Protein AF-A0A945W2D5-F1 (afdb_monomer_lite)

Structure (mmCIF, N/CA/C/O backbone):
data_AF-A0A945W2D5-F1
#
_entry.id   AF-A0A945W2D5-F1
#
loop_
_atom_site.group_PDB
_atom_site.id
_atom_site.type_symbol
_atom_site.label_atom_id
_atom_site.label_alt_id
_atom_site.label_comp_id
_atom_site.label_asym_id
_atom_site.label_entity_id
_atom_site.label_seq_id
_atom_site.pdbx_PDB_ins_code
_atom_site.Cartn_x
_atom_site.Cartn_y
_atom_site.Cartn_z
_atom_site.occupancy
_atom_site.B_iso_or_equiv
_atom_site.auth_seq_id
_atom_site.auth_comp_id
_atom_site.auth_asym_id
_atom_site.auth_atom_id
_atom_site.pdbx_PDB_model_num
ATOM 1 N N . MET A 1 1 ? 3.076 21.085 20.078 1.00 43.34 1 MET A N 1
ATOM 2 C CA . MET A 1 1 ? 2.853 20.372 18.804 1.00 43.34 1 MET A CA 1
ATOM 3 C C . MET A 1 1 ? 2.425 18.969 19.189 1.00 43.34 1 MET A C 1
ATOM 5 O O . MET A 1 1 ? 3.083 18.408 20.050 1.00 43.34 1 MET A O 1
ATOM 9 N N . LYS A 1 2 ? 1.285 18.463 18.700 1.00 52.62 2 LYS A N 1
ATOM 10 C CA . LYS A 1 2 ? 1.002 17.026 18.827 1.00 52.62 2 LYS A CA 1
ATOM 11 C C . LYS A 1 2 ? 1.949 16.335 17.852 1.00 52.62 2 LYS A C 1
ATOM 13 O O . LYS A 1 2 ? 1.959 16.720 16.683 1.00 52.62 2 LYS A O 1
ATOM 18 N N . ASP A 1 3 ? 2.776 15.424 18.346 1.00 60.53 3 ASP A N 1
ATOM 19 C CA . ASP A 1 3 ? 3.640 14.625 17.484 1.00 60.53 3 ASP A CA 1
ATOM 20 C C . ASP A 1 3 ? 2.749 13.852 16.511 1.00 60.53 3 ASP A C 1
ATOM 22 O O . ASP A 1 3 ? 1.784 13.202 16.916 1.00 60.53 3 ASP A O 1
ATOM 26 N N . LYS A 1 4 ? 3.014 14.020 15.214 1.00 70.50 4 LYS A N 1
ATOM 27 C CA . LYS A 1 4 ? 2.305 13.304 14.154 1.00 70.50 4 LYS A CA 1
ATOM 28 C C . LYS A 1 4 ? 2.590 11.812 14.330 1.00 70.50 4 LYS A C 1
ATOM 30 O O . LYS A 1 4 ? 3.737 11.443 14.581 1.00 70.50 4 LYS A O 1
ATOM 35 N N . LEU A 1 5 ? 1.565 10.973 14.199 1.00 83.31 5 LEU A N 1
ATOM 36 C CA . LEU A 1 5 ? 1.701 9.521 14.274 1.00 83.31 5 LEU A CA 1
ATOM 37 C C . LEU A 1 5 ? 2.759 9.035 13.267 1.00 83.31 5 LEU A C 1
ATOM 39 O O . LEU A 1 5 ? 2.590 9.195 12.059 1.00 83.31 5 LEU A O 1
ATOM 43 N N . GLY A 1 6 ? 3.870 8.488 13.760 1.00 89.25 6 GLY A N 1
ATOM 44 C CA . GLY A 1 6 ? 4.977 8.033 12.919 1.00 89.25 6 GLY A CA 1
ATOM 45 C C . GLY A 1 6 ? 4.690 6.683 12.264 1.00 89.25 6 GLY A C 1
ATOM 46 O O . GLY A 1 6 ? 4.122 5.805 12.907 1.00 89.25 6 GLY A O 1
ATOM 47 N N . VAL A 1 7 ? 5.138 6.500 11.019 1.00 88.38 7 VAL A N 1
ATOM 48 C CA . VAL A 1 7 ? 4.956 5.253 10.248 1.00 88.38 7 VAL A CA 1
ATOM 49 C C . VAL A 1 7 ? 5.491 4.047 11.025 1.00 88.38 7 VAL A C 1
ATOM 51 O O . VAL A 1 7 ? 4.775 3.076 11.244 1.00 88.38 7 VAL A O 1
ATOM 54 N N . GLU A 1 8 ? 6.709 4.156 11.562 1.00 91.06 8 GLU A N 1
ATOM 55 C CA . GLU A 1 8 ? 7.327 3.107 12.383 1.00 91.06 8 GLU A CA 1
ATOM 56 C C . GLU A 1 8 ? 6.500 2.782 13.638 1.00 91.06 8 GLU A C 1
ATOM 58 O O . GLU A 1 8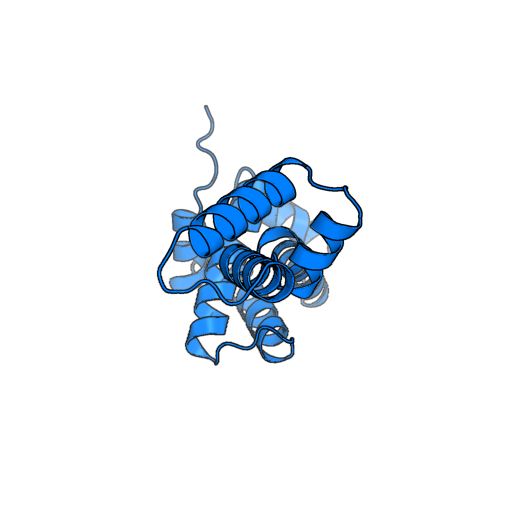 ? 6.405 1.629 14.054 1.00 91.06 8 GLU A O 1
ATOM 63 N N . THR A 1 9 ? 5.845 3.778 14.242 1.00 91.69 9 THR A N 1
ATOM 64 C CA . THR A 1 9 ? 4.939 3.542 15.373 1.00 91.69 9 THR A CA 1
ATOM 65 C C . THR A 1 9 ? 3.769 2.658 14.947 1.00 91.69 9 THR A C 1
ATOM 67 O O . THR A 1 9 ? 3.456 1.702 15.653 1.00 91.69 9 THR A O 1
ATOM 70 N N . VAL A 1 10 ? 3.152 2.929 13.794 1.00 91.88 10 VAL A N 1
ATOM 71 C CA . VAL A 1 10 ? 2.015 2.142 13.288 1.00 91.88 10 VAL A CA 1
ATOM 72 C C . VAL A 1 10 ? 2.446 0.728 12.893 1.00 91.88 10 VAL A C 1
ATOM 74 O O . VAL A 1 10 ? 1.773 -0.232 13.267 1.00 91.88 10 VAL A O 1
ATOM 77 N N . ILE A 1 11 ? 3.601 0.574 12.236 1.00 92.50 11 ILE A N 1
ATOM 78 C CA . ILE A 1 11 ? 4.176 -0.742 11.903 1.00 92.50 11 ILE A CA 1
ATOM 79 C C . ILE A 1 11 ? 4.372 -1.585 13.166 1.00 92.50 11 ILE A C 1
ATOM 81 O O . ILE A 1 11 ? 3.997 -2.758 13.195 1.00 92.50 11 ILE A O 1
ATOM 85 N N . ASN A 1 12 ? 4.907 -0.992 14.235 1.00 92.94 12 ASN A N 1
ATOM 86 C CA . ASN A 1 12 ? 5.082 -1.700 15.501 1.00 92.94 12 ASN A CA 1
ATOM 87 C C . ASN A 1 12 ? 3.738 -2.138 16.106 1.00 92.94 12 ASN A C 1
ATOM 89 O O . ASN A 1 12 ? 3.626 -3.284 16.542 1.00 92.94 12 ASN A O 1
ATOM 93 N N . HIS A 1 13 ? 2.694 -1.301 16.037 1.00 91.44 13 HIS A N 1
ATOM 94 C CA . HIS A 1 13 ? 1.352 -1.688 16.496 1.00 91.44 13 HIS A CA 1
ATOM 95 C C . HIS A 1 13 ? 0.770 -2.860 15.683 1.00 91.44 13 HIS A C 1
ATOM 97 O O . HIS A 1 13 ? 0.123 -3.740 16.257 1.00 91.44 13 HIS A O 1
ATOM 103 N N . ILE A 1 14 ? 1.032 -2.911 14.370 1.00 92.31 14 ILE A N 1
ATOM 104 C CA . ILE A 1 14 ? 0.622 -4.016 13.486 1.00 92.31 14 ILE A CA 1
ATOM 105 C C . ILE A 1 14 ? 1.359 -5.313 13.849 1.00 92.31 14 ILE A C 1
ATOM 107 O O . ILE A 1 14 ? 0.728 -6.355 14.058 1.00 92.31 14 ILE A O 1
ATOM 111 N N . ARG A 1 15 ? 2.695 -5.265 13.928 1.00 91.69 15 ARG A N 1
ATOM 112 C CA . ARG A 1 15 ? 3.553 -6.449 14.115 1.00 91.69 15 ARG A CA 1
ATOM 113 C C . ARG A 1 15 ? 3.433 -7.056 15.506 1.00 91.69 15 ARG A C 1
ATOM 115 O O . ARG A 1 15 ? 3.373 -8.279 15.629 1.00 91.69 15 ARG A O 1
ATOM 122 N N . ASN A 1 16 ? 3.345 -6.215 16.533 1.00 90.25 16 ASN A N 1
ATOM 123 C CA . ASN A 1 16 ? 3.172 -6.657 17.917 1.00 90.25 16 ASN A CA 1
ATOM 124 C C . ASN A 1 16 ? 1.714 -6.995 18.252 1.00 90.25 16 ASN A C 1
ATOM 126 O O . ASN A 1 16 ? 1.442 -7.482 19.349 1.00 90.25 16 ASN A O 1
ATOM 130 N N . VAL A 1 17 ? 0.782 -6.765 17.316 1.00 85.12 17 VAL A N 1
ATOM 131 C CA . VAL A 1 17 ? -0.660 -6.984 17.512 1.00 85.12 17 VAL A CA 1
ATOM 132 C C . VAL A 1 17 ? -1.180 -6.193 18.723 1.00 85.12 17 VAL A C 1
ATOM 134 O O . VAL A 1 17 ? -2.055 -6.640 19.462 1.00 85.12 17 VAL A O 1
ATOM 137 N N . GLU A 1 18 ? -0.619 -5.000 18.939 1.00 85.19 18 GLU A N 1
ATOM 138 C CA . GLU A 1 18 ? -1.056 -4.067 19.987 1.00 85.19 18 GLU A CA 1
ATOM 139 C C . GLU A 1 18 ? -2.418 -3.454 19.635 1.00 85.19 18 GLU A C 1
ATOM 141 O O . GLU A 1 18 ? -3.176 -3.057 20.519 1.00 85.19 18 GLU A O 1
ATOM 146 N N . ASP A 1 19 ? -2.753 -3.448 18.342 1.00 83.31 19 ASP A N 1
ATOM 147 C CA . ASP A 1 19 ? -4.036 -3.018 17.813 1.00 83.31 19 ASP A CA 1
ATOM 148 C C . ASP A 1 19 ? -4.754 -4.169 17.093 1.00 83.31 19 ASP A C 1
ATOM 150 O O . ASP A 1 19 ? -4.310 -4.686 16.063 1.00 83.31 19 ASP A O 1
ATOM 154 N N . VAL A 1 20 ? -5.911 -4.551 17.635 1.00 84.75 20 VAL A N 1
ATOM 155 C CA . VAL A 1 20 ? -6.726 -5.667 17.135 1.00 84.75 20 VAL A CA 1
ATOM 156 C C . VAL A 1 20 ? -7.396 -5.389 15.787 1.00 84.75 20 VAL A C 1
ATOM 158 O O . VAL A 1 20 ? -7.916 -6.316 15.170 1.00 84.75 20 VAL A O 1
ATOM 161 N N . THR A 1 21 ? -7.405 -4.137 15.326 1.00 88.94 21 THR A N 1
ATOM 162 C CA . THR A 1 21 ? -8.038 -3.717 14.067 1.00 88.94 21 THR A CA 1
ATOM 163 C C . THR A 1 21 ? -7.030 -3.566 12.932 1.00 88.94 21 THR A C 1
ATOM 165 O O . THR A 1 21 ? -7.329 -3.938 11.796 1.00 88.94 21 THR A O 1
ATOM 168 N N . LEU A 1 22 ? -5.810 -3.111 13.238 1.00 91.81 22 LEU A N 1
ATOM 169 C CA . LEU A 1 22 ? -4.777 -2.863 12.230 1.00 91.81 22 LEU A CA 1
ATOM 170 C C . LEU A 1 22 ? -4.280 -4.142 11.563 1.00 91.81 22 LEU A C 1
ATOM 172 O O . LEU A 1 22 ? -4.105 -4.169 10.343 1.00 91.81 22 LEU A O 1
ATOM 176 N N . LYS A 1 23 ? -4.078 -5.215 12.335 1.00 92.75 23 LYS A N 1
ATOM 177 C CA . LYS A 1 23 ? -3.580 -6.475 11.776 1.00 92.75 23 LYS A CA 1
ATOM 178 C C . LYS A 1 23 ? -4.565 -7.098 10.769 1.00 92.75 23 LYS A C 1
ATOM 180 O O . LYS A 1 23 ? -4.143 -7.343 9.643 1.00 92.75 23 LYS A O 1
ATOM 185 N N . PRO A 1 24 ? -5.869 -7.255 11.075 1.00 93.19 24 PRO A N 1
ATOM 186 C CA . PRO A 1 24 ? -6.846 -7.713 10.086 1.00 93.19 24 PRO A CA 1
ATOM 187 C C . PRO A 1 24 ? -6.913 -6.850 8.821 1.00 93.19 24 PRO A C 1
ATOM 189 O O . PRO A 1 24 ? -6.999 -7.394 7.725 1.00 93.19 24 PRO A O 1
ATOM 192 N N . ILE A 1 25 ? -6.855 -5.520 8.950 1.00 95.19 25 ILE A N 1
ATOM 193 C CA . ILE A 1 25 ? -6.838 -4.616 7.788 1.00 95.19 25 ILE A CA 1
ATOM 194 C C . ILE A 1 25 ? -5.602 -4.888 6.929 1.00 95.19 25 ILE A C 1
ATOM 196 O O . ILE A 1 25 ? -5.729 -5.080 5.721 1.00 95.19 25 ILE A O 1
ATOM 200 N N . THR A 1 26 ? -4.432 -4.980 7.560 1.00 96.25 26 THR A N 1
ATOM 201 C CA . THR A 1 26 ? -3.159 -5.270 6.885 1.00 96.25 26 THR A CA 1
ATOM 202 C C . THR A 1 26 ? -3.204 -6.620 6.167 1.00 96.25 26 THR A C 1
ATOM 204 O O . THR A 1 26 ? -2.815 -6.718 5.005 1.00 96.25 26 THR A O 1
ATOM 207 N N . ASP A 1 27 ? -3.751 -7.654 6.809 1.00 95.44 27 ASP A N 1
ATOM 208 C CA . ASP A 1 27 ? -3.889 -8.988 6.215 1.00 95.44 27 ASP A CA 1
ATOM 209 C C . ASP A 1 27 ? -4.828 -8.971 4.989 1.00 95.44 27 ASP A C 1
ATOM 211 O O . ASP A 1 27 ? -4.561 -9.635 3.983 1.00 95.44 27 ASP A O 1
ATOM 215 N N . ILE A 1 28 ? -5.907 -8.175 5.024 1.00 96.19 28 ILE A N 1
ATOM 216 C CA . ILE A 1 28 ? -6.800 -7.983 3.868 1.00 96.19 28 ILE A CA 1
ATOM 217 C C . ILE A 1 28 ? -6.069 -7.252 2.733 1.00 96.19 28 ILE A C 1
ATOM 219 O O . ILE A 1 28 ? -6.231 -7.628 1.569 1.00 96.19 28 ILE A O 1
ATOM 223 N N . VAL A 1 29 ? -5.254 -6.239 3.041 1.00 95.94 29 VAL A N 1
ATOM 224 C CA . VAL A 1 29 ? -4.437 -5.525 2.044 1.00 95.94 29 VAL A CA 1
ATOM 225 C C . VAL A 1 29 ? -3.429 -6.479 1.398 1.00 95.94 29 VAL A C 1
ATOM 227 O O . VAL A 1 29 ? -3.375 -6.555 0.171 1.00 95.94 29 VAL A O 1
ATOM 230 N N . ALA A 1 30 ? -2.716 -7.289 2.184 1.00 96.25 30 ALA A N 1
ATOM 231 C CA . ALA A 1 30 ? -1.785 -8.297 1.670 1.00 96.25 30 ALA A CA 1
ATOM 232 C C . ALA A 1 30 ? -2.486 -9.319 0.756 1.00 96.25 30 ALA A C 1
ATOM 234 O O . ALA A 1 30 ? -1.964 -9.692 -0.297 1.00 96.25 30 ALA A O 1
ATOM 235 N N . LEU A 1 31 ? -3.705 -9.740 1.116 1.00 96.12 31 LEU A N 1
ATOM 236 C CA . LEU A 1 31 ? -4.532 -10.620 0.287 1.00 96.12 31 LEU A CA 1
ATOM 237 C C . LEU A 1 31 ? -4.978 -9.958 -1.026 1.00 96.12 31 LEU A C 1
ATOM 239 O O . LEU A 1 31 ? -5.181 -10.648 -2.024 1.00 96.12 31 LEU A O 1
ATOM 243 N N . LYS A 1 32 ? -5.185 -8.639 -1.037 1.00 94.38 32 LYS A N 1
ATOM 244 C CA . LYS A 1 32 ? -5.508 -7.900 -2.264 1.00 94.38 32 LYS A CA 1
ATOM 245 C C . LYS A 1 32 ? -4.289 -7.781 -3.167 1.00 94.38 32 LYS A C 1
ATOM 247 O O . LYS A 1 32 ? -4.426 -8.054 -4.356 1.00 94.38 32 LYS A O 1
ATOM 252 N N . ILE A 1 33 ? -3.117 -7.478 -2.605 1.00 92.19 33 ILE A N 1
ATOM 253 C CA . ILE A 1 33 ? -1.846 -7.445 -3.343 1.00 92.19 33 ILE A CA 1
ATOM 254 C C . ILE A 1 33 ? -1.581 -8.802 -4.007 1.00 92.19 33 ILE A C 1
ATOM 256 O O . ILE A 1 33 ? -1.354 -8.847 -5.212 1.00 92.19 33 ILE A O 1
ATOM 260 N N . SER A 1 34 ? -1.733 -9.914 -3.276 1.00 92.69 34 SER A N 1
ATOM 261 C CA . SER A 1 34 ? -1.486 -11.263 -3.818 1.00 92.69 34 SER A CA 1
ATOM 262 C C . SER A 1 34 ? -2.451 -11.704 -4.923 1.00 92.69 34 SER A C 1
ATOM 264 O O . SER A 1 34 ? -2.172 -12.644 -5.660 1.00 92.69 34 SER A O 1
ATOM 266 N N . LYS A 1 35 ? -3.611 -11.051 -5.044 1.00 90.81 35 LYS A N 1
ATOM 267 C CA . LYS A 1 35 ? -4.578 -11.283 -6.131 1.00 90.81 35 LYS A CA 1
ATOM 268 C C . LYS A 1 35 ? -4.437 -10.277 -7.271 1.00 90.81 35 LYS A C 1
ATOM 270 O O . LYS A 1 35 ? -5.122 -10.418 -8.286 1.00 90.81 35 LYS A O 1
ATOM 275 N N . GLY A 1 36 ? -3.636 -9.238 -7.070 1.00 84.50 36 GLY A N 1
ATOM 276 C CA . GLY A 1 36 ? -3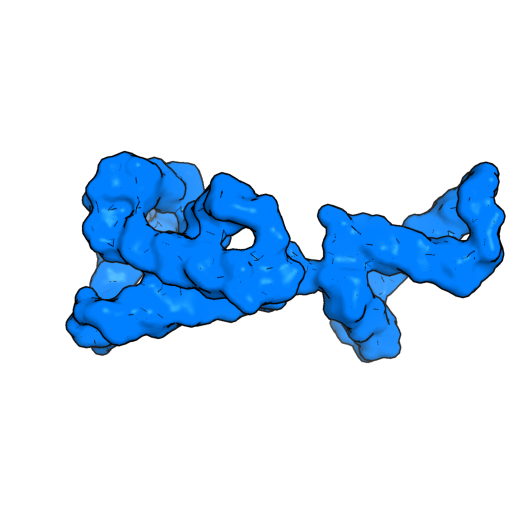.404 -8.167 -8.020 1.00 84.50 36 GLY A CA 1
ATOM 277 C C . GLY A 1 36 ? -2.228 -8.459 -8.953 1.00 84.50 36 GLY A C 1
ATOM 278 O O . GLY A 1 36 ? -1.552 -9.477 -8.826 1.00 84.50 36 GLY A O 1
ATOM 279 N N . PRO A 1 37 ? -1.951 -7.543 -9.893 1.00 76.50 37 PRO A N 1
ATOM 280 C CA . PRO A 1 37 ? -0.800 -7.648 -10.790 1.00 76.50 37 PRO A CA 1
ATOM 281 C C . PRO A 1 37 ? 0.545 -7.429 -10.074 1.00 76.50 37 PRO A C 1
ATOM 283 O O . PRO A 1 37 ? 1.590 -7.626 -10.683 1.00 76.50 37 PRO A O 1
ATOM 286 N N . TYR A 1 38 ? 0.514 -7.035 -8.798 1.00 76.75 38 TYR A N 1
ATOM 287 C CA . TYR A 1 38 ? 1.676 -6.671 -7.986 1.00 76.75 38 TYR A CA 1
ATOM 288 C C . TYR A 1 38 ? 2.054 -7.759 -6.965 1.00 76.75 38 TYR A C 1
ATOM 290 O O . TYR A 1 38 ? 2.684 -7.466 -5.952 1.00 76.75 38 TYR A O 1
ATOM 298 N N . ASP A 1 39 ? 1.641 -9.009 -7.198 1.00 84.00 39 ASP A N 1
ATOM 299 C CA . ASP A 1 39 ? 2.004 -10.135 -6.337 1.00 84.00 39 ASP A CA 1
ATOM 300 C C . ASP A 1 39 ? 3.526 -10.372 -6.356 1.00 84.00 39 ASP A C 1
ATOM 302 O O . ASP A 1 39 ? 4.092 -10.848 -7.341 1.00 84.00 39 ASP A O 1
ATOM 306 N N . GLY A 1 40 ? 4.187 -10.044 -5.245 1.00 82.06 40 GLY A N 1
ATOM 307 C CA . GLY A 1 40 ? 5.614 -10.266 -5.009 1.00 82.06 40 GLY A CA 1
ATOM 308 C C . GLY A 1 40 ? 5.915 -11.536 -4.208 1.00 82.06 40 GLY A C 1
ATOM 309 O O . GLY A 1 40 ? 7.061 -11.742 -3.798 1.00 82.06 40 GLY A O 1
ATOM 310 N N . GLY A 1 41 ? 4.908 -12.373 -3.949 1.00 84.12 41 GLY A N 1
ATOM 311 C CA . GLY A 1 41 ? 4.985 -13.528 -3.061 1.00 84.12 41 GLY A CA 1
ATOM 312 C C . GLY A 1 41 ? 4.622 -13.206 -1.601 1.00 84.12 41 GLY A C 1
ATOM 313 O O . GLY A 1 41 ? 4.590 -12.044 -1.198 1.00 84.12 41 GLY A O 1
ATOM 314 N N . PRO A 1 42 ? 4.339 -14.230 -0.771 1.00 85.56 42 PRO A N 1
ATOM 315 C CA . PRO A 1 42 ? 3.662 -14.050 0.518 1.00 85.56 42 PRO A CA 1
ATOM 316 C C . PRO A 1 42 ? 4.369 -13.112 1.504 1.00 85.56 42 PRO A C 1
ATOM 318 O O . PRO A 1 42 ? 3.712 -12.275 2.115 1.00 85.56 42 PRO A O 1
ATOM 321 N N . GLU A 1 43 ? 5.689 -13.242 1.655 1.00 86.81 43 GLU A N 1
ATOM 322 C CA . GLU A 1 43 ? 6.476 -12.421 2.587 1.00 86.81 43 GLU A CA 1
ATOM 323 C C . GLU A 1 43 ? 6.543 -10.963 2.120 1.00 86.81 43 GLU A C 1
ATOM 325 O O . GLU A 1 43 ? 6.230 -10.056 2.887 1.00 86.81 43 GLU A O 1
ATOM 330 N N . ASN A 1 44 ? 6.842 -10.744 0.836 1.00 84.75 44 ASN A N 1
ATOM 331 C CA . ASN A 1 44 ? 6.918 -9.406 0.250 1.00 84.75 44 ASN A CA 1
ATOM 332 C C . ASN A 1 44 ? 5.564 -8.690 0.274 1.00 84.75 44 ASN A C 1
ATOM 334 O O . ASN A 1 44 ? 5.504 -7.507 0.594 1.00 84.75 44 ASN A O 1
ATOM 338 N N . ASN A 1 45 ? 4.469 -9.400 -0.012 1.00 90.00 45 ASN A N 1
ATOM 339 C CA . ASN A 1 45 ? 3.125 -8.824 0.027 1.00 90.00 45 ASN A CA 1
ATOM 340 C C . ASN A 1 45 ? 2.730 -8.398 1.440 1.00 90.00 45 ASN A C 1
ATOM 342 O O . ASN A 1 45 ? 2.057 -7.384 1.605 1.00 90.00 45 ASN A O 1
ATOM 346 N N . LEU A 1 46 ? 3.136 -9.170 2.451 1.00 92.56 46 LEU A N 1
ATOM 347 C CA . LEU A 1 46 ? 2.878 -8.841 3.846 1.00 92.56 46 LEU A CA 1
ATOM 348 C C . LEU A 1 46 ? 3.701 -7.625 4.281 1.00 92.56 46 LEU A C 1
ATOM 350 O O . LEU A 1 46 ? 3.127 -6.676 4.805 1.00 92.56 46 LEU A O 1
ATOM 354 N N . THR A 1 47 ? 5.009 -7.613 4.007 1.00 88.94 47 THR A N 1
ATOM 355 C CA . THR A 1 47 ? 5.866 -6.453 4.299 1.00 88.94 47 THR A CA 1
ATOM 356 C C . THR A 1 47 ? 5.353 -5.200 3.604 1.00 88.94 47 THR A C 1
ATOM 358 O O . THR A 1 47 ? 5.194 -4.170 4.253 1.00 88.94 47 THR A O 1
ATOM 361 N N . LYS A 1 48 ? 5.003 -5.301 2.316 1.00 89.94 48 LYS A N 1
ATOM 362 C CA . LYS A 1 48 ? 4.436 -4.174 1.584 1.00 89.94 48 LYS A CA 1
ATOM 363 C C . LYS A 1 48 ? 3.137 -3.718 2.240 1.00 89.94 48 LYS A C 1
ATOM 365 O O . LYS A 1 48 ? 3.026 -2.548 2.568 1.00 89.94 48 LYS A O 1
ATOM 370 N N . ALA A 1 49 ? 2.190 -4.617 2.513 1.00 94.12 49 ALA A N 1
ATOM 371 C CA . ALA A 1 49 ? 0.929 -4.261 3.163 1.00 94.12 49 ALA A CA 1
ATOM 372 C C . ALA A 1 49 ? 1.113 -3.537 4.509 1.00 94.12 49 ALA A C 1
ATOM 374 O O . ALA A 1 49 ? 0.354 -2.607 4.788 1.00 94.12 49 ALA A O 1
ATOM 375 N N . GLU A 1 50 ? 2.097 -3.932 5.325 1.00 94.56 50 GLU A N 1
ATOM 376 C CA . GLU A 1 50 ? 2.440 -3.245 6.580 1.00 94.56 50 GLU A CA 1
ATOM 377 C C . GLU A 1 50 ? 2.885 -1.799 6.332 1.00 94.56 50 GLU A C 1
ATOM 379 O O . GLU A 1 50 ? 2.375 -0.885 6.984 1.00 94.56 50 GLU A O 1
ATOM 384 N N . GLU A 1 51 ? 3.795 -1.593 5.376 1.00 91.38 51 GLU A N 1
ATOM 385 C CA . GLU A 1 51 ? 4.317 -0.273 5.002 1.00 91.38 51 GLU A CA 1
ATOM 386 C C . GLU A 1 51 ? 3.193 0.646 4.529 1.00 91.38 51 GLU A C 1
ATOM 388 O O . GLU A 1 51 ? 2.978 1.704 5.119 1.00 91.38 51 GLU A O 1
ATOM 393 N N . ILE A 1 52 ? 2.407 0.210 3.539 1.00 92.00 52 ILE A N 1
ATOM 394 C CA . ILE A 1 52 ? 1.362 1.061 2.959 1.00 92.00 52 ILE A CA 1
ATOM 395 C C . ILE A 1 52 ? 0.276 1.368 3.999 1.00 92.00 52 ILE A C 1
ATOM 397 O O . ILE A 1 52 ? -0.208 2.496 4.091 1.00 92.00 52 ILE A O 1
ATOM 401 N N . THR A 1 53 ? -0.106 0.381 4.817 1.00 94.44 53 THR A N 1
ATOM 402 C CA . THR A 1 53 ? -1.120 0.585 5.862 1.00 94.44 53 THR A CA 1
ATOM 403 C C . THR A 1 53 ? -0.641 1.636 6.856 1.00 94.44 53 THR A C 1
ATOM 405 O O . THR A 1 53 ? -1.398 2.539 7.216 1.00 94.44 53 THR A O 1
ATOM 408 N N . ALA A 1 54 ? 0.626 1.558 7.266 1.00 93.19 54 ALA A N 1
ATOM 409 C CA . ALA A 1 54 ? 1.225 2.525 8.167 1.00 93.19 54 ALA A CA 1
ATOM 410 C C . ALA A 1 54 ? 1.343 3.924 7.546 1.00 93.19 54 ALA A C 1
ATOM 412 O O . ALA A 1 54 ? 0.979 4.902 8.198 1.00 93.19 54 ALA A O 1
ATOM 413 N N . GLU A 1 55 ? 1.785 4.027 6.293 1.00 91.12 55 GLU A N 1
ATOM 414 C CA . GLU A 1 55 ? 1.864 5.289 5.549 1.00 91.12 55 GLU A CA 1
ATOM 415 C C . GLU A 1 55 ? 0.498 5.956 5.427 1.00 91.12 55 GLU A C 1
ATOM 417 O O . GLU A 1 55 ? 0.332 7.100 5.857 1.00 91.12 55 GLU A O 1
ATOM 422 N N . TYR A 1 56 ? -0.505 5.219 4.940 1.00 92.56 56 TYR A N 1
ATOM 423 C CA . TYR A 1 56 ? -1.865 5.729 4.808 1.00 92.56 56 TYR A CA 1
ATOM 424 C C . TYR A 1 56 ? -2.378 6.266 6.145 1.00 92.56 56 TYR A C 1
ATOM 426 O O . TYR A 1 56 ? -2.908 7.379 6.209 1.00 92.56 56 TYR A O 1
ATOM 434 N N . ILE A 1 57 ? -2.201 5.503 7.226 1.00 92.44 57 ILE A N 1
ATOM 435 C CA . ILE A 1 57 ? -2.700 5.900 8.540 1.00 92.44 57 ILE A CA 1
ATOM 436 C C . ILE A 1 57 ? -1.976 7.147 9.046 1.00 92.44 57 ILE A C 1
ATOM 438 O O . ILE A 1 57 ? -2.630 8.100 9.470 1.00 92.44 57 ILE A O 1
ATOM 442 N N . SER A 1 58 ? -0.648 7.172 8.965 1.00 90.81 58 SER A N 1
ATOM 443 C CA . SER A 1 58 ? 0.171 8.314 9.376 1.00 90.81 58 SER A CA 1
ATOM 444 C C . SER A 1 58 ? -0.106 9.581 8.565 1.00 90.81 58 SER A C 1
ATOM 446 O O . SER A 1 58 ? 0.041 10.692 9.079 1.00 90.81 58 SER A O 1
ATOM 448 N N . GLU A 1 59 ? -0.483 9.456 7.295 1.00 89.94 59 GLU A N 1
ATOM 449 C CA . GLU A 1 59 ? -0.818 10.598 6.446 1.00 89.94 59 GLU A CA 1
ATOM 450 C C . GLU A 1 59 ? -2.229 11.135 6.682 1.00 89.94 59 GLU A C 1
ATOM 452 O O . GLU A 1 59 ? -2.426 12.352 6.639 1.00 89.94 59 GLU A O 1
ATOM 457 N N . ASN A 1 60 ? -3.191 10.252 6.957 1.00 90.38 60 ASN A N 1
ATOM 458 C CA . ASN A 1 60 ? -4.615 10.593 7.003 1.00 90.38 60 ASN A CA 1
ATOM 459 C C . ASN A 1 60 ? -5.178 10.747 8.425 1.00 90.38 60 ASN A C 1
ATOM 461 O O . ASN A 1 60 ? -6.302 11.243 8.581 1.00 90.38 60 ASN A O 1
ATOM 465 N N . HIS A 1 61 ? -4.418 10.352 9.450 1.00 90.19 61 HIS A N 1
ATOM 466 C CA . HIS A 1 61 ? -4.811 10.432 10.855 1.00 90.19 61 HIS A CA 1
ATOM 467 C C . HIS A 1 61 ? -3.688 11.006 11.715 1.00 90.19 61 HIS A C 1
ATOM 469 O O . HIS A 1 61 ? -2.513 10.665 11.577 1.00 90.19 61 HIS A O 1
ATOM 475 N N . SER A 1 62 ? -4.057 11.878 12.652 1.00 87.00 62 SER A N 1
ATOM 476 C CA . SER A 1 62 ? -3.086 12.469 13.578 1.00 87.00 62 SER A CA 1
ATOM 477 C C . SER A 1 62 ? -2.719 11.514 14.717 1.00 87.00 62 SER A C 1
ATOM 479 O O . SER A 1 62 ? -1.615 11.605 15.251 1.00 87.00 62 SER A O 1
ATOM 481 N N . THR A 1 63 ? -3.645 10.629 15.104 1.00 89.75 63 THR A N 1
ATOM 482 C CA . THR A 1 63 ? -3.507 9.631 16.179 1.00 89.75 63 THR A CA 1
ATOM 483 C C . THR A 1 63 ? -4.277 8.353 15.833 1.00 89.75 63 THR A C 1
ATOM 485 O O . THR A 1 63 ? -5.205 8.392 15.025 1.00 89.75 63 THR A O 1
ATOM 488 N N . LEU A 1 64 ? -3.938 7.230 16.480 1.00 88.56 64 LEU A N 1
ATOM 489 C CA . LEU A 1 64 ? -4.691 5.977 16.326 1.00 88.56 64 LEU A CA 1
ATOM 490 C C . LEU A 1 64 ? -6.140 6.102 16.819 1.00 88.56 64 LEU A C 1
ATOM 492 O O . LEU A 1 64 ? -7.040 5.592 16.165 1.00 88.56 64 LEU A O 1
ATOM 496 N N . ASP A 1 65 ? -6.384 6.881 17.878 1.00 89.12 65 ASP A N 1
ATOM 497 C CA . ASP A 1 65 ? -7.749 7.152 18.352 1.00 89.12 65 ASP A CA 1
ATOM 498 C C . ASP A 1 65 ? -8.642 7.771 17.257 1.00 89.12 65 ASP A C 1
ATOM 500 O O . ASP A 1 65 ? -9.811 7.416 17.130 1.00 89.12 65 ASP A O 1
ATOM 504 N N . GLU A 1 66 ? -8.095 8.676 16.431 1.00 89.31 66 GLU A N 1
ATOM 505 C CA . GLU A 1 66 ? -8.834 9.296 15.320 1.00 89.31 66 GLU A CA 1
ATOM 506 C C . GLU A 1 66 ? -9.158 8.269 14.224 1.00 89.31 66 GLU A C 1
ATOM 508 O O . GLU A 1 66 ? -10.236 8.286 13.622 1.00 89.31 66 GLU A O 1
ATOM 513 N N . PHE A 1 67 ? -8.220 7.356 13.966 1.00 89.69 67 PHE A N 1
ATOM 514 C CA . PHE A 1 67 ? -8.434 6.232 13.065 1.00 89.69 67 PHE A CA 1
ATOM 515 C C . PHE A 1 67 ? -9.555 5.313 13.587 1.00 89.69 67 PHE A C 1
ATOM 517 O O . PHE A 1 67 ? -10.484 4.998 12.839 1.00 89.69 67 PHE A O 1
ATOM 524 N N . HIS A 1 68 ? -9.545 4.953 14.875 1.00 88.25 68 HIS A N 1
ATOM 525 C CA . HIS A 1 68 ? -10.586 4.112 15.482 1.00 88.25 68 HIS A CA 1
ATOM 526 C C . HIS A 1 68 ? -11.956 4.779 15.513 1.00 88.25 68 HIS A C 1
ATOM 528 O O . HIS A 1 68 ? -12.969 4.106 15.310 1.00 88.25 68 HIS A O 1
ATOM 534 N N . GLU A 1 69 ? -12.017 6.093 15.726 1.00 88.81 69 GLU A N 1
ATOM 535 C CA . GLU A 1 69 ? -13.269 6.850 15.651 1.00 88.81 69 GLU A CA 1
ATOM 536 C C . GLU A 1 69 ? -13.881 6.740 14.247 1.00 88.81 69 GLU A C 1
ATOM 538 O O . GLU A 1 69 ? -15.058 6.397 14.102 1.00 88.81 69 GLU A O 1
ATOM 543 N N . LYS A 1 70 ? -13.067 6.916 13.198 1.00 85.88 70 LYS A N 1
ATOM 544 C CA . LYS A 1 70 ? -13.507 6.733 11.806 1.00 85.88 70 LYS A CA 1
ATOM 545 C C . LYS A 1 70 ? -13.904 5.288 11.501 1.00 85.88 70 LYS A C 1
ATOM 547 O O . LYS A 1 70 ? -14.896 5.074 10.806 1.00 85.88 70 LYS A O 1
ATOM 552 N N . LEU A 1 71 ? -13.196 4.301 12.046 1.00 84.62 71 LEU A N 1
ATOM 553 C CA . LEU A 1 71 ? -13.573 2.892 11.914 1.00 84.62 71 LEU A CA 1
ATOM 554 C C . LEU A 1 71 ? -14.919 2.591 12.593 1.00 84.62 71 LEU A C 1
ATOM 556 O O . LEU A 1 71 ? -15.745 1.865 12.040 1.00 84.62 71 LEU A O 1
ATOM 560 N N . THR A 1 72 ? -15.177 3.201 13.750 1.00 82.69 72 THR A N 1
ATOM 561 C CA . THR A 1 72 ? -16.435 3.053 14.498 1.00 82.69 72 THR A CA 1
ATOM 562 C C . THR A 1 72 ? -17.622 3.644 13.734 1.00 82.69 72 THR A C 1
ATOM 564 O O . THR A 1 72 ? -18.703 3.056 13.729 1.00 82.69 72 THR A O 1
ATOM 567 N N . ILE A 1 73 ? -17.427 4.765 13.026 1.00 81.25 73 ILE A N 1
ATOM 568 C CA . ILE A 1 73 ? -18.447 5.356 12.138 1.00 81.25 73 ILE A CA 1
ATOM 569 C C . ILE A 1 73 ? -18.862 4.378 11.024 1.00 81.25 73 ILE A C 1
ATOM 571 O O . ILE A 1 73 ? -20.017 4.382 10.601 1.00 81.25 73 ILE A O 1
ATOM 575 N N . LEU A 1 74 ? -17.952 3.507 10.580 1.00 75.50 74 LEU A N 1
ATOM 576 C CA . LEU A 1 74 ? -18.201 2.482 9.561 1.00 75.50 74 LEU A CA 1
ATOM 577 C C . LEU A 1 74 ? -18.762 1.167 10.138 1.00 75.50 74 LEU A C 1
ATOM 579 O O . LEU A 1 74 ? -18.563 0.105 9.550 1.00 75.50 74 LEU A O 1
ATOM 583 N N . ASP A 1 75 ? -19.465 1.235 11.273 1.00 71.62 75 ASP A N 1
ATOM 584 C CA . ASP A 1 75 ? -20.054 0.101 12.009 1.00 71.62 75 ASP A CA 1
ATOM 585 C C . ASP A 1 75 ? -19.020 -0.807 12.709 1.00 71.62 75 ASP A C 1
ATOM 587 O O . ASP A 1 75 ? -19.397 -1.813 13.302 1.00 71.62 75 ASP A O 1
ATOM 591 N N . GLY A 1 76 ? -17.716 -0.472 12.669 1.00 64.25 76 GLY A N 1
ATOM 592 C CA . GLY A 1 76 ? -16.622 -1.097 13.443 1.00 64.25 76 GLY A CA 1
ATOM 593 C C . GLY A 1 76 ? -16.386 -2.604 13.236 1.00 64.25 76 GLY A C 1
ATOM 594 O O . GLY A 1 76 ? -15.399 -3.153 13.721 1.00 64.25 76 GLY A O 1
ATOM 595 N N . GLY A 1 77 ? -17.290 -3.285 12.538 1.00 76.44 77 GLY A N 1
ATOM 596 C CA . GLY A 1 77 ? -17.249 -4.707 12.250 1.00 76.44 77 GLY A CA 1
ATOM 597 C C . GLY A 1 77 ? -16.480 -5.018 10.972 1.00 76.44 77 GLY A C 1
ATOM 598 O O . GLY A 1 77 ? -15.824 -4.167 10.374 1.00 76.44 77 GLY A O 1
ATOM 599 N N . ILE A 1 78 ? -16.617 -6.262 10.511 1.00 81.19 78 ILE A N 1
ATOM 600 C CA . ILE A 1 78 ? -15.885 -6.808 9.354 1.00 81.19 78 ILE A CA 1
ATOM 601 C C . ILE A 1 78 ? -16.007 -5.908 8.114 1.00 81.19 78 ILE A C 1
ATOM 603 O O . ILE A 1 78 ? -15.017 -5.673 7.431 1.00 81.19 78 ILE A O 1
ATOM 607 N N . LYS A 1 79 ? -17.190 -5.331 7.868 1.00 84.56 79 LYS A N 1
ATOM 608 C CA . LYS A 1 79 ? -17.413 -4.416 6.738 1.00 84.56 79 LYS A CA 1
ATOM 609 C C . LYS A 1 79 ? -16.581 -3.134 6.832 1.00 84.56 79 LYS A C 1
ATOM 611 O O . LYS A 1 79 ? -16.081 -2.671 5.815 1.00 84.56 79 LYS A O 1
ATOM 616 N N . GLY A 1 80 ? -16.428 -2.566 8.028 1.00 86.12 80 GLY A N 1
ATOM 617 C CA . GLY A 1 80 ? -15.610 -1.371 8.237 1.00 86.12 80 GLY A CA 1
ATOM 618 C C . GLY A 1 80 ? -14.130 -1.653 7.979 1.00 86.12 80 GLY A C 1
ATOM 619 O O . GLY A 1 80 ? -13.464 -0.867 7.307 1.00 86.12 80 GLY A O 1
ATOM 620 N N . LEU A 1 81 ? -13.646 -2.815 8.432 1.00 90.88 81 LEU A N 1
ATOM 621 C CA . LEU A 1 81 ? -12.281 -3.280 8.165 1.00 90.88 81 LEU A CA 1
ATOM 622 C C . LEU A 1 81 ? -12.037 -3.480 6.661 1.00 90.88 81 LEU A C 1
ATOM 624 O O . LEU A 1 81 ? -11.019 -3.026 6.144 1.00 90.88 81 LEU A O 1
ATOM 628 N N . GLU A 1 82 ? -12.978 -4.107 5.946 1.00 91.25 82 GLU A N 1
ATOM 629 C CA . GLU A 1 82 ? -12.889 -4.295 4.490 1.00 91.25 82 GLU A CA 1
ATOM 630 C C . GLU A 1 82 ? -12.854 -2.962 3.733 1.00 91.25 82 GLU A C 1
ATOM 632 O O . GLU A 1 82 ? -12.010 -2.789 2.858 1.00 91.25 82 GLU A O 1
ATOM 637 N N . VAL A 1 83 ? -13.708 -1.998 4.099 1.00 91.62 83 VAL A N 1
ATOM 638 C CA . VAL A 1 83 ? -13.741 -0.665 3.469 1.00 91.62 83 VAL A CA 1
ATOM 639 C C . VAL A 1 83 ? -12.429 0.093 3.683 1.00 91.62 83 VAL A C 1
ATOM 641 O O . VAL A 1 83 ? -11.921 0.730 2.756 1.00 91.62 83 VAL A O 1
ATOM 644 N N . PHE A 1 84 ? -11.853 0.021 4.885 1.00 92.31 84 PHE A N 1
ATOM 645 C CA . PHE A 1 84 ? -10.544 0.618 5.145 1.00 92.31 84 PHE A CA 1
ATOM 646 C C . PHE A 1 84 ? -9.445 -0.066 4.337 1.00 92.31 84 PHE A C 1
ATOM 648 O O . PHE A 1 84 ? -8.661 0.620 3.687 1.00 92.31 84 PHE A O 1
ATOM 655 N N . ALA A 1 85 ? -9.423 -1.399 4.309 1.00 94.62 85 ALA A N 1
ATOM 656 C CA . ALA A 1 85 ? -8.460 -2.148 3.511 1.00 94.62 85 ALA A CA 1
ATOM 657 C C . ALA A 1 85 ? -8.591 -1.855 2.005 1.00 94.62 85 ALA A C 1
ATOM 659 O O . ALA A 1 85 ? -7.583 -1.767 1.312 1.00 94.62 85 ALA A O 1
ATOM 660 N N . ASP A 1 86 ? -9.811 -1.660 1.494 1.00 94.31 86 ASP A N 1
ATOM 661 C CA . ASP A 1 86 ? -10.057 -1.211 0.119 1.00 94.31 86 ASP A CA 1
ATOM 662 C C . ASP A 1 86 ? -9.493 0.186 -0.136 1.00 94.31 86 ASP A C 1
ATOM 664 O O . ASP A 1 86 ? -8.829 0.406 -1.146 1.00 94.31 86 ASP A O 1
ATOM 668 N N . THR A 1 87 ? -9.726 1.117 0.788 1.00 93.75 87 THR A N 1
ATOM 669 C CA . THR A 1 87 ? -9.231 2.497 0.680 1.00 93.75 87 THR A CA 1
ATOM 670 C C . THR A 1 87 ? -7.703 2.540 0.705 1.00 93.75 87 THR A C 1
ATOM 672 O O . THR A 1 87 ? -7.087 3.240 -0.095 1.00 93.75 87 THR A O 1
ATO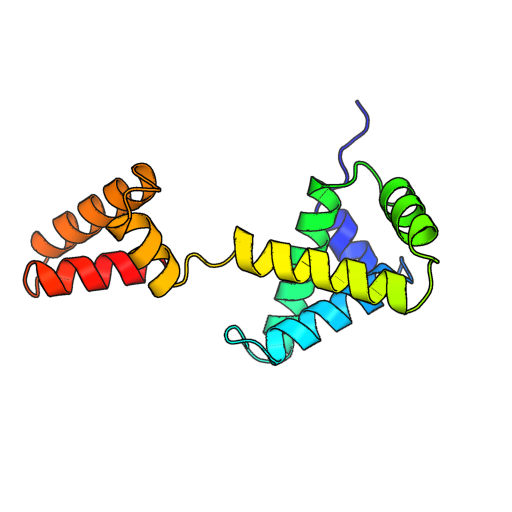M 675 N N . ILE A 1 88 ? -7.092 1.749 1.586 1.00 94.12 88 ILE A N 1
ATOM 676 C CA . ILE A 1 88 ? -5.643 1.580 1.695 1.00 94.12 88 ILE A CA 1
ATOM 677 C C . ILE A 1 88 ? -5.112 0.956 0.398 1.00 94.12 88 ILE A C 1
ATOM 679 O O . ILE A 1 88 ? -4.267 1.545 -0.264 1.00 94.12 88 ILE A O 1
ATOM 683 N N . TYR A 1 89 ? -5.670 -0.160 -0.072 1.00 92.44 89 TYR A N 1
ATOM 684 C CA . TYR A 1 89 ? -5.238 -0.761 -1.337 1.00 92.44 89 TYR A CA 1
ATOM 685 C C . TYR A 1 89 ? -5.373 0.201 -2.534 1.00 92.44 89 TYR A C 1
ATOM 687 O O . TYR A 1 89 ? -4.489 0.255 -3.384 1.00 92.44 89 TYR A O 1
ATOM 695 N N . GLN A 1 90 ? -6.433 1.011 -2.584 1.00 90.88 90 GLN A N 1
ATOM 696 C CA . GLN A 1 90 ? -6.571 2.065 -3.592 1.00 90.88 90 GLN A CA 1
ATOM 697 C C . GLN A 1 90 ? -5.477 3.125 -3.469 1.00 90.88 90 GLN A C 1
ATOM 699 O O . GLN A 1 90 ? -4.904 3.501 -4.491 1.00 90.88 90 GLN A O 1
ATOM 704 N N . TYR A 1 91 ? -5.169 3.570 -2.245 1.00 89.62 91 TYR A N 1
ATOM 705 C CA . TYR A 1 91 ? -4.039 4.456 -1.979 1.00 89.62 91 TYR A CA 1
ATOM 706 C C . TYR A 1 91 ? -2.747 3.842 -2.526 1.00 89.62 91 TYR A C 1
ATOM 708 O O . TYR A 1 91 ? -2.140 4.473 -3.377 1.00 89.62 91 TYR A O 1
ATOM 716 N N . TYR A 1 92 ? -2.424 2.586 -2.197 1.00 86.00 92 TYR A N 1
ATOM 717 C CA . TYR A 1 92 ? -1.264 1.857 -2.736 1.00 86.00 92 TYR A CA 1
ATOM 718 C C . TYR A 1 92 ? -1.210 1.849 -4.268 1.00 86.00 92 TYR A C 1
ATOM 720 O O . TYR A 1 92 ? -0.197 2.210 -4.862 1.00 86.00 92 TYR A O 1
ATOM 728 N N . THR A 1 93 ? -2.310 1.492 -4.934 1.00 82.50 93 THR A N 1
ATOM 729 C CA . THR A 1 93 ? -2.347 1.469 -6.407 1.00 82.50 93 THR A CA 1
ATOM 730 C C . THR A 1 93 ? -2.249 2.859 -7.040 1.00 82.50 93 THR A C 1
ATOM 732 O O . THR A 1 93 ? -1.919 2.973 -8.216 1.00 82.50 93 THR A O 1
ATOM 735 N N . ALA A 1 94 ? -2.548 3.918 -6.285 1.00 79.94 94 ALA A N 1
ATOM 736 C CA . A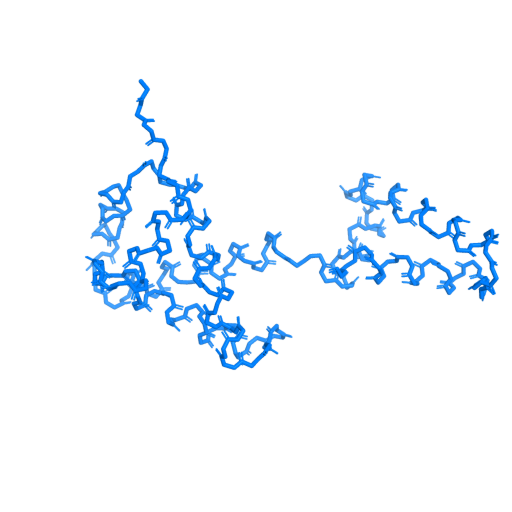LA A 1 94 ? -2.476 5.296 -6.754 1.00 79.94 94 ALA A CA 1
ATOM 737 C C . ALA A 1 94 ? -1.133 5.973 -6.425 1.00 79.94 94 ALA A C 1
ATOM 739 O O . ALA A 1 94 ? -0.696 6.837 -7.190 1.00 79.94 94 ALA A O 1
ATOM 740 N N . SER A 1 95 ? -0.516 5.617 -5.293 1.00 65.50 95 SER A N 1
ATOM 741 C CA . SER A 1 95 ? 0.697 6.231 -4.748 1.00 65.50 95 SER A CA 1
ATOM 742 C C . SER A 1 95 ? 1.974 5.510 -5.168 1.00 65.50 95 SER A C 1
ATOM 744 O O . SER A 1 95 ? 2.964 6.181 -5.444 1.00 65.50 95 SER A O 1
ATOM 746 N N . ASP A 1 96 ? 1.950 4.178 -5.242 1.00 54.28 96 ASP A N 1
ATOM 747 C CA . ASP A 1 96 ? 3.175 3.381 -5.118 1.00 54.28 96 ASP A CA 1
ATOM 748 C C . ASP A 1 96 ? 3.648 2.756 -6.437 1.00 54.28 96 ASP A C 1
ATOM 750 O O . ASP A 1 96 ? 4.757 2.242 -6.498 1.00 54.28 96 ASP A O 1
ATOM 754 N N . HIS A 1 97 ? 2.853 2.829 -7.514 1.00 58.81 97 HIS A N 1
ATOM 755 C CA . HIS A 1 97 ? 3.223 2.222 -8.798 1.00 58.81 97 HIS A CA 1
ATOM 756 C C . HIS A 1 97 ? 3.044 3.197 -9.948 1.00 58.81 97 HIS A C 1
ATOM 758 O O . HIS A 1 97 ? 2.004 3.301 -10.598 1.00 58.81 97 HIS A O 1
ATOM 764 N N . LEU A 1 98 ? 4.131 3.897 -10.240 1.00 58.38 98 LEU A N 1
ATOM 765 C CA . LEU A 1 98 ? 4.437 4.300 -11.600 1.00 58.38 98 LEU A CA 1
ATOM 766 C C . LEU A 1 98 ? 4.795 3.032 -12.391 1.00 58.38 98 LEU A C 1
ATOM 768 O O . LEU A 1 98 ? 5.923 2.884 -12.820 1.00 58.38 98 LEU A O 1
ATOM 772 N N . ASP A 1 99 ? 3.859 2.097 -12.582 1.00 60.59 99 ASP A N 1
ATOM 773 C CA . ASP A 1 99 ? 4.128 0.961 -13.466 1.00 60.59 99 ASP A CA 1
ATOM 774 C C . ASP A 1 99 ? 4.409 1.459 -14.894 1.00 60.59 99 ASP A C 1
ATOM 776 O O . ASP A 1 99 ? 4.062 2.588 -15.257 1.00 60.59 99 ASP A O 1
ATOM 780 N N . PHE A 1 100 ? 5.081 0.640 -15.709 1.00 62.12 100 PHE A N 1
ATOM 781 C CA . PHE A 1 100 ? 5.515 1.055 -17.046 1.00 62.12 100 PHE A CA 1
ATOM 782 C C . PHE A 1 100 ? 4.372 1.669 -17.868 1.00 62.12 100 PHE A C 1
ATOM 784 O O . PHE A 1 100 ? 4.566 2.699 -18.513 1.00 62.12 100 PHE A O 1
ATOM 791 N N . GLU A 1 101 ? 3.166 1.092 -17.813 1.00 66.75 101 GLU A N 1
ATOM 792 C CA . GLU A 1 101 ? 2.006 1.630 -18.528 1.00 66.75 101 GLU A CA 1
ATOM 793 C C . GLU A 1 101 ? 1.520 2.958 -17.925 1.00 66.75 101 GLU A C 1
ATOM 795 O O . GLU A 1 101 ? 1.214 3.883 -18.672 1.00 66.75 101 GLU A O 1
ATOM 800 N N . THR A 1 102 ? 1.550 3.130 -16.604 1.00 66.56 102 THR A N 1
ATOM 801 C CA . THR A 1 102 ? 1.217 4.389 -15.920 1.00 66.56 102 THR A CA 1
ATOM 802 C C . THR A 1 102 ? 2.242 5.491 -16.199 1.00 66.56 102 THR A C 1
ATOM 804 O O . THR A 1 102 ? 1.858 6.639 -16.445 1.00 66.56 102 THR A O 1
ATOM 807 N N . VAL A 1 103 ? 3.542 5.177 -16.203 1.00 65.81 103 VAL A N 1
ATOM 808 C CA . VAL A 1 103 ? 4.629 6.101 -16.589 1.00 65.81 103 VAL A CA 1
ATOM 809 C C . VAL A 1 103 ? 4.462 6.515 -18.039 1.00 65.81 103 VAL A C 1
ATOM 811 O O . VAL A 1 103 ? 4.421 7.709 -18.356 1.00 65.81 103 VAL A O 1
ATOM 814 N N . LYS A 1 104 ? 4.293 5.534 -18.923 1.00 70.69 104 LYS A N 1
ATOM 815 C CA . LYS A 1 104 ? 4.069 5.744 -20.349 1.00 70.69 104 LYS A CA 1
ATOM 816 C C . LYS A 1 104 ? 2.827 6.587 -20.605 1.00 70.69 104 LYS A C 1
ATOM 818 O O . LYS A 1 104 ? 2.916 7.532 -21.393 1.00 70.69 104 LYS A O 1
ATOM 823 N N . ASP A 1 105 ? 1.718 6.336 -19.916 1.00 74.50 105 ASP A N 1
ATOM 824 C CA . ASP A 1 105 ? 0.491 7.124 -20.028 1.00 74.50 105 ASP A CA 1
ATOM 825 C C . ASP A 1 105 ? 0.678 8.548 -19.501 1.00 74.50 105 ASP A C 1
ATOM 827 O O . ASP A 1 105 ? 0.278 9.506 -20.169 1.00 74.50 105 ASP A O 1
ATOM 831 N N . LYS A 1 106 ? 1.315 8.740 -18.339 1.00 69.19 106 LYS A N 1
ATOM 832 C CA . LYS A 1 106 ? 1.572 10.075 -17.764 1.00 69.19 106 LYS A CA 1
ATOM 833 C C . LYS A 1 106 ? 2.493 10.922 -18.652 1.00 69.19 106 LYS A C 1
ATOM 835 O O . LYS A 1 106 ? 2.228 12.116 -18.828 1.00 69.19 106 LYS A O 1
ATOM 840 N N . ILE A 1 107 ? 3.503 10.306 -19.272 1.00 69.88 107 ILE A N 1
ATOM 841 C CA . ILE A 1 107 ? 4.417 10.955 -20.225 1.00 69.88 107 ILE A CA 1
ATOM 842 C C . ILE A 1 107 ? 3.708 11.257 -21.551 1.00 69.88 107 ILE A C 1
ATOM 844 O O . ILE A 1 107 ? 3.749 12.394 -22.032 1.00 69.88 107 ILE A O 1
ATOM 848 N N . SER A 1 108 ? 3.017 10.268 -22.125 1.00 71.56 108 SER A N 1
ATOM 849 C CA . SER A 1 108 ? 2.347 10.389 -23.430 1.00 71.56 108 SER A CA 1
ATOM 850 C C . SER A 1 108 ? 1.170 11.365 -23.386 1.00 71.56 108 SER A C 1
ATOM 852 O O . SER A 1 108 ? 0.925 12.092 -24.348 1.00 71.56 108 SER A O 1
ATOM 854 N N . SER A 1 109 ? 0.472 11.448 -22.248 1.00 70.19 109 SER A N 1
ATOM 855 C CA . SER A 1 109 ? -0.646 12.377 -22.036 1.00 70.19 109 SER A CA 1
ATOM 856 C C . SER A 1 109 ? -0.229 13.793 -21.612 1.00 70.19 109 SER A C 1
ATOM 858 O O . SER A 1 109 ? -1.104 14.640 -21.429 1.00 70.19 109 SER A O 1
ATOM 860 N N . LYS A 1 110 ? 1.079 14.081 -21.472 1.00 66.62 110 LYS A N 1
ATOM 861 C CA . LYS A 1 110 ? 1.636 15.367 -20.985 1.00 66.62 110 LYS A CA 1
ATOM 862 C C . LYS A 1 110 ? 1.097 15.816 -19.616 1.00 66.62 110 LYS A C 1
ATOM 864 O O . LYS A 1 110 ? 1.163 17.002 -19.295 1.00 66.62 110 LYS A O 1
ATOM 869 N N . LYS A 1 111 ? 0.551 14.897 -18.817 1.00 66.06 111 LYS A N 1
ATOM 870 C CA . LYS A 1 111 ? -0.007 15.206 -17.491 1.00 66.06 111 LYS A CA 1
ATOM 871 C C . LYS A 1 111 ? 1.078 15.487 -16.455 1.00 66.06 111 LYS A C 1
ATOM 873 O O . LYS A 1 111 ? 0.822 16.241 -15.523 1.00 66.06 111 LYS A O 1
ATOM 878 N N . ASP A 1 112 ? 2.271 14.923 -16.640 1.00 70.38 112 ASP A N 1
ATOM 879 C CA . ASP A 1 112 ? 3.394 15.085 -15.718 1.00 70.38 112 ASP A CA 1
ATOM 880 C C . ASP A 1 112 ? 4.668 15.523 -16.459 1.00 70.38 112 ASP A C 1
ATOM 882 O O . ASP A 1 112 ? 5.391 14.727 -17.066 1.00 70.38 112 ASP A O 1
ATOM 886 N N . ILE A 1 113 ? 4.914 16.836 -16.449 1.00 78.88 113 ILE A N 1
ATOM 887 C CA . ILE A 1 113 ? 6.059 17.465 -17.127 1.00 78.88 113 ILE A CA 1
ATOM 888 C C . ILE A 1 113 ? 7.379 17.076 -16.448 1.00 78.88 113 ILE A C 1
ATOM 890 O O . ILE A 1 113 ? 8.397 16.920 -17.128 1.00 78.88 113 ILE A O 1
ATOM 894 N N . THR A 1 114 ? 7.372 16.899 -15.127 1.00 80.31 114 THR A N 1
ATOM 895 C CA . THR A 1 114 ? 8.567 16.543 -14.355 1.00 80.31 114 THR A CA 1
ATOM 896 C C . THR A 1 114 ? 9.000 15.121 -14.688 1.00 80.31 114 THR A C 1
ATOM 898 O O . THR A 1 114 ? 10.159 14.907 -15.043 1.00 80.31 114 THR A O 1
ATOM 901 N N . LEU A 1 115 ? 8.059 14.173 -14.683 1.00 81.38 115 LEU A N 1
ATOM 902 C CA . LEU A 1 115 ? 8.324 12.774 -15.021 1.00 81.38 115 LEU A CA 1
ATOM 903 C C . LEU A 1 115 ? 8.831 12.616 -16.460 1.00 81.38 115 LEU A C 1
ATOM 905 O O . LEU A 1 115 ? 9.801 11.898 -16.714 1.00 81.38 115 LEU A O 1
ATOM 909 N N . LYS A 1 116 ? 8.234 13.359 -17.401 1.00 84.50 116 LYS A N 1
ATOM 910 C CA . LYS A 1 116 ? 8.721 13.419 -18.783 1.00 84.50 116 LYS A CA 1
ATOM 911 C C . LYS A 1 116 ? 10.154 13.945 -18.855 1.00 84.50 116 LYS A C 1
ATOM 913 O O . LYS A 1 116 ? 10.974 13.362 -19.550 1.00 84.50 116 LYS A O 1
ATOM 918 N N . THR A 1 117 ? 10.460 15.020 -18.131 1.00 85.50 117 THR A N 1
ATOM 919 C CA . THR A 1 117 ? 11.801 15.623 -18.134 1.00 85.50 117 THR A CA 1
ATOM 920 C C . THR A 1 117 ? 12.855 14.646 -17.611 1.00 85.50 117 THR A C 1
ATOM 922 O O . THR A 1 117 ? 13.922 14.525 -18.207 1.00 85.50 117 THR A O 1
ATOM 925 N N . ILE A 1 118 ? 12.552 13.917 -16.533 1.00 87.00 118 ILE A N 1
ATOM 926 C CA . ILE A 1 118 ? 13.439 12.881 -15.981 1.00 87.00 118 ILE A CA 1
ATOM 927 C C . ILE A 1 118 ? 13.649 11.753 -17.000 1.00 87.00 118 ILE A C 1
ATOM 929 O O . ILE A 1 118 ? 14.788 11.361 -17.250 1.00 87.00 118 ILE A O 1
ATOM 933 N N . THR A 1 119 ? 12.574 11.286 -17.638 1.00 87.50 119 THR A N 1
ATOM 934 C CA . THR A 1 119 ? 12.644 10.231 -18.663 1.00 87.50 119 THR A CA 1
ATOM 935 C C . THR A 1 119 ? 13.477 10.668 -19.869 1.00 87.50 119 THR A C 1
ATOM 937 O O . THR A 1 119 ? 14.356 9.930 -20.307 1.00 87.50 119 THR A O 1
ATOM 940 N N . ASP A 1 120 ? 13.263 11.887 -20.372 1.00 88.00 120 ASP A N 1
ATOM 941 C CA . ASP A 1 120 ? 14.033 12.449 -21.488 1.00 88.00 120 ASP A CA 1
ATOM 942 C C . ASP A 1 120 ? 15.529 12.564 -21.130 1.00 88.00 120 ASP A C 1
ATOM 944 O O . ASP A 1 120 ? 16.389 12.259 -21.956 1.00 88.00 120 ASP A O 1
ATOM 948 N N . LEU A 1 121 ? 15.854 12.966 -19.894 1.00 93.12 121 LEU A N 1
ATOM 949 C CA . LEU A 1 121 ? 17.232 13.042 -19.390 1.00 93.12 121 LEU A CA 1
ATOM 950 C C . LEU A 1 121 ? 17.913 11.670 -19.347 1.00 93.12 121 LEU A C 1
ATOM 952 O O . LEU A 1 121 ? 19.086 11.558 -19.701 1.00 93.12 121 LEU A O 1
ATOM 956 N N . ILE A 1 122 ? 17.198 10.634 -18.909 1.00 90.62 122 ILE A N 1
ATOM 957 C CA . ILE A 1 122 ? 17.727 9.267 -18.861 1.00 90.62 122 ILE A CA 1
ATOM 958 C C . ILE A 1 122 ? 17.916 8.728 -20.280 1.00 90.62 122 ILE A C 1
ATOM 960 O O . ILE A 1 122 ? 18.999 8.241 -20.595 1.00 90.62 122 ILE A O 1
ATOM 964 N N . ALA A 1 123 ? 16.925 8.895 -21.161 1.00 92.00 123 ALA A N 1
ATOM 965 C CA . ALA A 1 123 ? 17.021 8.482 -22.562 1.00 92.00 123 ALA A CA 1
ATOM 966 C C . ALA A 1 123 ? 18.196 9.167 -23.281 1.00 92.00 123 ALA A C 1
ATOM 968 O O . ALA A 1 123 ? 18.931 8.521 -24.029 1.00 92.00 123 ALA A O 1
ATOM 969 N N . TYR A 1 124 ? 18.414 10.458 -23.008 1.00 92.56 124 TYR A N 1
ATOM 970 C CA . TYR A 1 124 ? 19.563 11.208 -23.513 1.00 92.56 124 TYR A CA 1
ATOM 971 C C . TYR A 1 124 ? 20.893 10.622 -23.020 1.00 92.56 124 TYR A C 1
ATOM 973 O O . TYR A 1 124 ? 21.804 10.420 -23.816 1.00 92.56 124 TYR A O 1
ATOM 981 N N . LYS A 1 125 ? 21.001 10.287 -21.728 1.00 92.81 125 LYS A N 1
ATOM 982 C CA . LYS A 1 125 ? 22.215 9.663 -21.180 1.00 92.81 125 LYS A CA 1
ATOM 983 C C . LYS A 1 125 ? 22.493 8.273 -21.754 1.00 92.81 125 LYS A C 1
ATOM 985 O O . LYS A 1 125 ? 23.659 7.946 -21.942 1.00 92.81 125 LYS A O 1
ATOM 990 N N . ILE A 1 126 ? 21.459 7.474 -22.032 1.00 92.50 126 ILE A N 1
ATOM 991 C CA . ILE A 1 126 ? 21.609 6.172 -22.706 1.00 92.50 126 ILE A CA 1
ATOM 992 C C . ILE A 1 126 ? 22.141 6.380 -24.130 1.00 92.50 126 ILE A C 1
ATOM 994 O O . ILE A 1 126 ? 23.060 5.687 -24.548 1.00 92.50 126 ILE A O 1
ATOM 998 N N . ALA A 1 127 ? 21.633 7.385 -24.849 1.00 91.94 127 ALA A N 1
ATOM 999 C CA . ALA A 1 127 ? 22.119 7.716 -26.190 1.00 91.94 127 ALA A CA 1
ATOM 1000 C C . ALA A 1 127 ? 23.595 8.173 -26.214 1.00 91.94 127 ALA A C 1
ATOM 1002 O O . ALA A 1 127 ? 24.258 8.060 -27.240 1.00 91.94 127 ALA A O 1
ATOM 1003 N N . GLU A 1 128 ? 24.120 8.692 -25.100 1.00 95.44 128 GLU A N 1
ATOM 1004 C CA . GLU A 1 128 ? 25.541 9.038 -24.950 1.00 95.44 128 GLU A CA 1
ATOM 1005 C C . GLU A 1 128 ? 26.416 7.866 -24.459 1.00 95.44 128 GLU A C 1
ATOM 1007 O O . GLU A 1 128 ? 27.641 8.013 -24.388 1.00 95.44 128 GLU A O 1
ATOM 1012 N N . SER A 1 129 ? 25.830 6.720 -24.092 1.00 92.75 129 SER A N 1
ATOM 1013 C CA . SER A 1 129 ? 26.557 5.579 -23.528 1.00 92.75 129 SER A CA 1
ATOM 1014 C C . SER A 1 129 ? 26.855 4.492 -24.569 1.00 92.75 129 SER A C 1
ATOM 1016 O O . SER A 1 129 ? 26.443 4.550 -25.726 1.00 92.75 129 SER A O 1
ATOM 1018 N N . SER A 1 130 ? 27.595 3.460 -24.150 1.00 91.75 130 SER A N 1
ATOM 1019 C CA . SER A 1 130 ? 27.788 2.239 -24.945 1.00 91.75 130 SER A CA 1
ATOM 1020 C C . SER A 1 130 ? 26.513 1.409 -25.119 1.00 91.75 130 SER A C 1
ATOM 1022 O O . SER A 1 130 ? 26.528 0.440 -25.875 1.00 91.75 130 SER A O 1
ATOM 1024 N N . ASP A 1 131 ? 25.445 1.768 -24.409 1.00 90.06 131 ASP A N 1
ATOM 1025 C CA . ASP A 1 131 ? 24.168 1.059 -24.378 1.00 90.06 131 ASP A CA 1
ATOM 1026 C C . ASP A 1 131 ? 23.142 1.691 -25.330 1.00 90.06 131 ASP A C 1
ATOM 1028 O O . ASP A 1 131 ? 21.965 1.342 -25.271 1.00 90.06 131 ASP A O 1
ATOM 1032 N N . ASP A 1 132 ? 23.568 2.611 -26.204 1.00 92.88 132 ASP A N 1
ATOM 1033 C CA . ASP A 1 132 ? 22.712 3.203 -27.230 1.00 92.88 132 ASP A CA 1
ATOM 1034 C C . ASP A 1 132 ? 22.148 2.123 -28.169 1.00 92.88 132 ASP A C 1
ATOM 1036 O O . ASP A 1 132 ? 22.875 1.420 -28.878 1.00 92.88 132 ASP A O 1
ATOM 1040 N N . GLN A 1 133 ? 20.821 2.011 -28.187 1.00 92.00 133 GLN A N 1
ATOM 1041 C CA . GLN A 1 133 ? 20.060 1.111 -29.052 1.00 92.00 133 GLN A CA 1
ATOM 1042 C C . GLN A 1 133 ? 19.170 1.876 -30.043 1.00 92.00 133 GLN A C 1
ATOM 1044 O O . GLN A 1 133 ? 18.342 1.279 -30.736 1.00 92.00 133 GLN A O 1
ATOM 1049 N N . GLY A 1 134 ? 19.351 3.194 -30.150 1.00 89.00 134 GLY A N 1
ATOM 1050 C CA . GLY A 1 134 ? 18.522 4.084 -30.949 1.00 89.00 134 GLY A CA 1
ATOM 1051 C C . GLY A 1 134 ? 17.377 4.714 -30.153 1.00 89.00 134 GLY A C 1
ATOM 1052 O O . GLY A 1 134 ? 16.933 4.207 -29.125 1.00 89.00 134 GLY A O 1
ATOM 1053 N N . VAL A 1 135 ? 16.885 5.846 -30.666 1.00 86.56 135 VAL A N 1
ATOM 1054 C CA . VAL A 1 135 ? 15.979 6.777 -29.963 1.00 86.56 135 VAL A CA 1
ATOM 1055 C C . VAL A 1 135 ? 14.767 6.087 -29.329 1.00 86.56 135 VAL A C 1
ATOM 1057 O O . VAL A 1 135 ? 14.483 6.327 -28.157 1.00 86.56 135 VAL A O 1
ATOM 1060 N N . ASP A 1 136 ? 14.081 5.213 -30.068 1.00 87.12 136 ASP A N 1
ATOM 1061 C CA . ASP A 1 136 ? 12.856 4.563 -29.585 1.00 87.12 136 ASP A CA 1
ATOM 1062 C C . ASP A 1 136 ? 13.137 3.555 -28.458 1.00 87.12 136 ASP A C 1
ATOM 1064 O O . ASP A 1 136 ? 12.419 3.525 -27.458 1.00 87.12 136 ASP A O 1
ATOM 1068 N N . LEU A 1 137 ? 14.204 2.757 -28.582 1.00 88.44 137 LEU A N 1
ATOM 1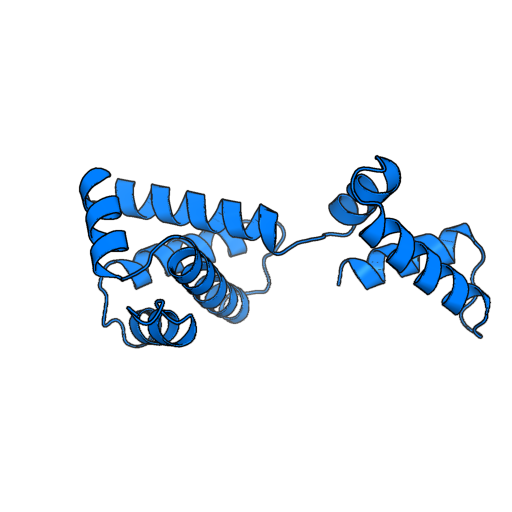069 C CA . LEU A 1 137 ? 14.577 1.764 -27.569 1.00 88.44 137 LEU A CA 1
ATOM 1070 C C . LEU A 1 137 ? 15.168 2.426 -26.322 1.00 88.44 137 LEU A C 1
ATOM 1072 O O . LEU A 1 137 ? 14.828 2.032 -25.211 1.00 88.44 137 LEU A O 1
ATOM 1076 N N . ASN A 1 138 ? 15.967 3.482 -26.483 1.00 90.50 138 ASN A N 1
ATOM 1077 C CA . ASN A 1 138 ? 16.500 4.247 -25.355 1.00 90.50 138 ASN A CA 1
ATOM 1078 C C . ASN A 1 138 ? 15.379 4.914 -24.552 1.00 90.50 138 ASN A C 1
ATOM 1080 O O . ASN A 1 138 ? 15.442 4.965 -23.325 1.00 90.50 138 ASN A O 1
ATOM 1084 N N . PHE A 1 139 ? 14.339 5.404 -25.232 1.00 88.19 139 PHE A N 1
ATOM 1085 C CA . PHE A 1 139 ? 13.178 5.992 -24.574 1.00 88.19 139 PHE A CA 1
ATOM 1086 C C . PHE A 1 139 ? 12.356 4.948 -23.808 1.00 88.19 139 PHE A C 1
ATOM 1088 O O . PHE A 1 139 ? 11.990 5.200 -22.663 1.00 88.19 139 PHE A O 1
ATOM 1095 N N . ILE A 1 140 ? 12.120 3.765 -24.387 1.00 86.00 140 ILE A N 1
ATOM 1096 C CA . ILE A 1 140 ? 11.445 2.657 -23.689 1.00 86.00 140 ILE A CA 1
ATOM 1097 C C . ILE A 1 140 ? 12.253 2.224 -22.460 1.00 86.00 140 ILE A C 1
ATOM 1099 O O . ILE A 1 140 ? 11.695 2.125 -21.373 1.00 86.00 140 ILE A O 1
ATOM 1103 N N . SER A 1 141 ? 13.567 2.042 -22.600 1.00 87.31 141 SER A N 1
ATOM 1104 C CA . SER A 1 141 ? 14.450 1.691 -21.481 1.00 87.31 141 SER A CA 1
ATOM 1105 C C . SER A 1 141 ? 14.432 2.748 -20.376 1.00 87.31 141 SER A C 1
ATOM 1107 O O . SER A 1 141 ? 14.394 2.405 -19.199 1.00 87.31 141 SER A O 1
ATOM 1109 N N . ALA A 1 142 ? 14.396 4.034 -20.735 1.00 88.62 142 ALA A N 1
ATOM 1110 C CA . ALA A 1 142 ? 14.259 5.119 -19.770 1.00 88.62 142 ALA A CA 1
ATOM 1111 C C . ALA A 1 142 ? 12.897 5.108 -19.059 1.00 88.62 142 ALA A C 1
ATOM 1113 O O . ALA A 1 142 ? 12.845 5.343 -17.856 1.00 88.62 142 ALA A O 1
ATOM 1114 N N . GLN A 1 143 ? 11.805 4.823 -19.774 1.00 84.50 143 GLN A N 1
ATOM 1115 C CA . GLN A 1 143 ? 10.476 4.679 -19.171 1.00 84.50 143 GLN A CA 1
ATOM 1116 C C . GLN A 1 143 ? 10.431 3.518 -18.179 1.00 84.50 143 GLN A C 1
ATOM 1118 O O . GLN A 1 143 ? 9.897 3.687 -17.088 1.00 84.50 143 GLN A O 1
ATOM 1123 N N . THR A 1 144 ? 11.013 2.372 -18.537 1.00 81.12 144 THR A N 1
ATOM 1124 C CA . THR A 1 144 ? 11.118 1.212 -17.644 1.00 81.12 144 THR A CA 1
ATOM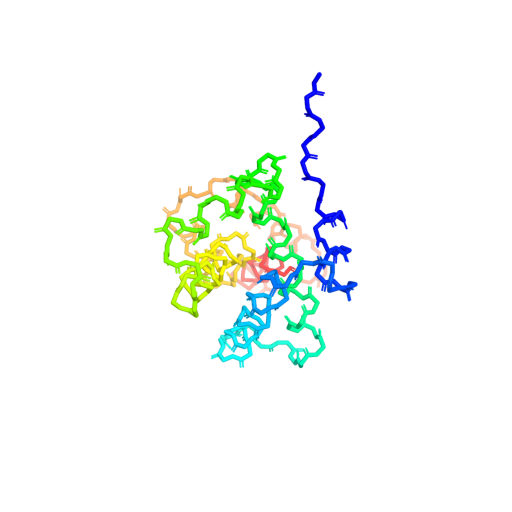 1125 C C . THR A 1 144 ? 11.957 1.539 -16.417 1.00 81.12 144 THR A C 1
ATOM 1127 O O . THR A 1 144 ? 11.515 1.293 -15.307 1.00 81.12 144 THR A O 1
ATOM 1130 N N . PHE A 1 145 ? 13.111 2.185 -16.590 1.00 84.19 145 PHE A N 1
ATOM 1131 C CA . PHE A 1 145 ? 13.969 2.578 -15.472 1.00 84.19 145 PHE A CA 1
ATOM 1132 C C . PHE A 1 145 ? 13.289 3.554 -14.499 1.00 84.19 145 PHE A C 1
ATOM 1134 O O . PHE A 1 145 ? 13.551 3.519 -13.308 1.00 84.19 145 PHE A O 1
ATOM 1141 N N . VAL A 1 146 ? 12.446 4.462 -14.997 1.00 82.00 146 VAL A N 1
ATOM 1142 C CA . VAL A 1 146 ? 11.691 5.409 -14.154 1.00 82.00 146 VAL A CA 1
ATOM 1143 C C . VAL A 1 146 ? 10.512 4.734 -13.439 1.00 82.00 146 VAL A C 1
ATOM 1145 O O . VAL A 1 146 ? 10.008 5.275 -12.457 1.00 82.00 146 VAL A O 1
ATOM 1148 N N . ALA A 1 147 ? 10.052 3.597 -13.961 1.00 73.75 147 ALA A N 1
ATOM 1149 C CA . ALA A 1 147 ? 8.952 2.813 -13.416 1.00 73.75 147 ALA A CA 1
ATOM 1150 C C . ALA A 1 147 ? 9.381 1.812 -12.323 1.00 73.75 147 ALA A C 1
ATOM 1152 O O . ALA A 1 147 ? 8.522 1.329 -11.586 1.00 73.75 147 ALA A O 1
ATOM 1153 N N . GLU A 1 148 ? 10.674 1.481 -12.255 1.00 62.59 148 GLU A N 1
ATOM 1154 C CA . GLU A 1 148 ? 11.308 0.572 -11.281 1.00 62.59 148 GLU A CA 1
ATOM 1155 C C . GLU A 1 148 ? 11.845 1.317 -10.049 1.00 62.59 148 GLU A C 1
ATOM 1157 O O . GLU A 1 148 ? 11.764 0.733 -8.943 1.00 62.59 148 GLU A O 1
#

Radius of gyration: 19.37 Å; chains: 1; bounding box: 48×34×51 Å

Secondary structure (DSSP, 8-state):
-PPP--HHHHHHHHHTT-STTHHHHHHHHHHHHHHSTT---HHHHHHHHHHHHHHHHHHH-SSHHHHHHHHHHTTSSHHHHHHHHHHHHHHHHHHS---HHHHHHHHHTTS-HHHHHHHHHHHHHHHTSTT---HHHHHHHHHHHHH-

Sequence (148 aa):
MKDKLGVETVINHIRNVEDVTLKPITDIVALKISKGPYDGGPENNLTKAEEITAEYISENHSTLDEFHEKLTILDGGIKGLEVFADTIYQYYTASDHLDFETVKDKISSKKDITLKTITDLIAYKIAESSDDQGVDLNFISAQTFVAE

pLDDT: mean 84.69, std 10.52, range [43.34, 96.25]

Foldseek 3Di:
DLPQQDLVNQLCCCVVVVDVLLVLLLVLLLVVCCVDPNNPDNVVSSVVSSNLSSVVCSVPDRDVVRVQVQLVVCVVDPRSSNVSSVVSNVCCVVPPFPDLVVLVCCLVVVVDPPSVVQLVVQLVVCCVDPNDPDNVVSSSVSSRVSRD